Protein AF-A0A8T6S9B0-F1 (afdb_monomer_lite)

Structure (mmCIF, N/CA/C/O backbone):
data_AF-A0A8T6S9B0-F1
#
_entry.id   AF-A0A8T6S9B0-F1
#
loop_
_atom_site.group_PDB
_atom_site.id
_atom_site.type_symbol
_atom_site.label_atom_id
_atom_site.label_alt_id
_atom_site.label_comp_id
_atom_site.label_asym_id
_atom_site.label_entity_id
_atom_site.label_seq_id
_atom_site.pdbx_PDB_ins_code
_atom_site.Cartn_x
_atom_site.Cartn_y
_atom_site.Cartn_z
_atom_site.occupancy
_atom_site.B_iso_or_equiv
_atom_site.auth_seq_id
_atom_site.auth_comp_id
_atom_site.auth_asym_id
_atom_site.auth_atom_id
_atom_site.pdbx_PDB_model_num
ATOM 1 N N . MET A 1 1 ? -41.535 -11.616 6.495 1.00 43.97 1 MET A N 1
ATOM 2 C CA . MET A 1 1 ? -41.324 -10.491 7.426 1.00 43.97 1 MET A CA 1
ATOM 3 C C . MET A 1 1 ? -39.912 -9.992 7.211 1.00 43.97 1 MET A C 1
ATOM 5 O O . MET A 1 1 ? -38.982 -10.749 7.441 1.00 43.97 1 MET A O 1
ATOM 9 N N . THR A 1 2 ? -39.740 -8.793 6.671 1.00 53.09 2 THR A N 1
ATOM 10 C CA . THR A 1 2 ? -38.426 -8.154 6.560 1.00 53.09 2 THR A CA 1
ATOM 11 C C . THR A 1 2 ? -38.097 -7.579 7.934 1.00 53.09 2 THR A C 1
ATOM 13 O O . THR A 1 2 ? -38.763 -6.643 8.369 1.00 53.09 2 THR A O 1
ATOM 16 N N . GLU A 1 3 ? -37.141 -8.170 8.653 1.00 64.06 3 GLU A N 1
ATOM 17 C CA . GLU A 1 3 ? -36.611 -7.570 9.881 1.00 64.06 3 GLU A CA 1
ATOM 18 C C . GLU A 1 3 ? -36.048 -6.187 9.544 1.00 64.06 3 GLU A C 1
ATOM 20 O O . GLU A 1 3 ? -35.063 -6.048 8.816 1.00 64.06 3 GLU A O 1
ATOM 25 N N . VAL A 1 4 ? -36.711 -5.144 10.038 1.00 79.31 4 VAL A N 1
ATOM 26 C CA . VAL A 1 4 ? -36.232 -3.772 9.903 1.00 79.31 4 VAL A CA 1
ATOM 27 C C . VAL A 1 4 ? -35.192 -3.555 10.996 1.00 79.31 4 VAL A C 1
ATOM 29 O O . VAL A 1 4 ? -35.528 -3.418 12.170 1.00 79.31 4 VAL A O 1
ATOM 32 N N . CYS A 1 5 ? -33.915 -3.555 10.613 1.00 83.06 5 CYS A N 1
ATOM 33 C CA . CYS A 1 5 ? -32.816 -3.241 11.522 1.00 83.06 5 CYS A CA 1
ATOM 34 C C . CYS A 1 5 ? -32.990 -1.816 12.081 1.00 83.06 5 CYS A C 1
ATOM 36 O O . CYS A 1 5 ? -33.168 -0.863 11.317 1.00 83.06 5 CYS A O 1
ATOM 38 N N . SER A 1 6 ? -32.958 -1.660 13.409 1.00 92.12 6 SER A N 1
ATOM 39 C CA . SER A 1 6 ? -33.118 -0.349 14.045 1.00 92.12 6 SER A CA 1
ATOM 40 C C . SER A 1 6 ? -31.899 0.543 13.790 1.00 92.12 6 SER A C 1
ATOM 42 O O . SER A 1 6 ? -30.772 0.071 13.626 1.00 92.12 6 SER A O 1
ATOM 44 N N . ARG A 1 7 ? -32.101 1.867 13.792 1.00 93.25 7 ARG A N 1
ATOM 45 C CA . ARG A 1 7 ? -31.009 2.841 13.616 1.00 93.25 7 ARG A CA 1
ATOM 46 C C . ARG A 1 7 ? -29.886 2.646 14.640 1.00 93.25 7 ARG A C 1
ATOM 48 O O . ARG A 1 7 ? -28.715 2.770 14.282 1.00 93.25 7 ARG A O 1
ATOM 55 N N . ASP A 1 8 ? -30.236 2.337 15.884 1.00 94.44 8 ASP A N 1
ATOM 56 C CA . ASP A 1 8 ? -29.262 2.127 16.956 1.00 94.44 8 ASP A CA 1
ATOM 57 C C . ASP A 1 8 ? -28.470 0.835 16.754 1.00 94.44 8 ASP A C 1
ATOM 59 O O . ASP A 1 8 ? -27.252 0.840 16.926 1.00 94.44 8 ASP A O 1
ATOM 63 N N . ALA A 1 9 ? -29.120 -0.233 16.279 1.00 94.12 9 ALA A N 1
ATOM 64 C CA . ALA A 1 9 ? -28.436 -1.471 15.918 1.00 94.12 9 ALA A CA 1
ATOM 65 C C . ALA A 1 9 ? -27.441 -1.255 14.766 1.00 94.12 9 ALA A C 1
ATOM 67 O O . ALA A 1 9 ? -26.305 -1.725 14.836 1.00 94.12 9 ALA A O 1
ATOM 68 N N . VAL A 1 10 ? -27.816 -0.480 13.739 1.00 94.75 10 VAL A N 1
ATOM 69 C CA . VAL A 1 10 ? -26.898 -0.107 12.647 1.00 94.75 10 VAL A CA 1
ATOM 70 C C . VAL A 1 10 ? -25.730 0.729 13.170 1.00 94.75 10 VAL A C 1
ATOM 72 O O . VAL A 1 10 ? -24.583 0.478 12.801 1.00 94.75 10 VAL A O 1
ATOM 75 N N . LYS A 1 11 ? -25.991 1.718 14.033 1.00 95.94 11 LYS A N 1
ATOM 76 C CA . LYS A 1 11 ? -24.942 2.571 14.607 1.00 95.94 11 LYS A CA 1
ATOM 77 C C . LYS A 1 11 ? -23.936 1.745 15.406 1.00 95.94 11 LYS A C 1
ATOM 79 O O . LYS A 1 11 ? -22.736 1.890 15.185 1.00 95.94 11 LYS A O 1
ATOM 84 N N . GLU A 1 12 ? -24.416 0.876 16.288 1.00 95.25 12 GLU A N 1
ATOM 85 C CA . GLU A 1 12 ? -23.567 -0.004 17.091 1.00 95.25 12 GLU A CA 1
ATOM 86 C C . GLU A 1 12 ? -22.753 -0.948 16.202 1.00 95.25 12 GLU A C 1
ATOM 88 O O . GLU A 1 12 ? -21.535 -1.054 16.345 1.00 95.25 12 GLU A O 1
ATOM 93 N N . PHE A 1 13 ? -23.393 -1.561 15.203 1.00 95.06 13 PHE A N 1
ATOM 94 C CA . PHE A 1 13 ? -22.706 -2.396 14.222 1.00 95.06 13 PHE A CA 1
ATOM 95 C C . PHE A 1 13 ? -21.570 -1.643 13.513 1.00 95.06 13 PHE A C 1
ATOM 97 O O . PHE A 1 13 ? -20.461 -2.170 13.394 1.00 95.06 13 PHE A O 1
ATOM 104 N N . VAL A 1 14 ? -21.816 -0.405 13.071 1.00 95.81 14 VAL A N 1
ATOM 105 C CA . VAL A 1 14 ? -20.807 0.428 12.401 1.00 95.81 14 VAL A CA 1
ATOM 106 C C . VAL A 1 14 ? -19.659 0.774 13.348 1.00 95.81 14 VAL A C 1
ATOM 108 O O . VAL A 1 14 ? -18.502 0.627 12.959 1.00 95.81 14 VAL A O 1
ATOM 111 N N . LEU A 1 15 ? -19.943 1.187 14.586 1.00 96.56 15 LEU A N 1
ATOM 112 C CA . LEU A 1 15 ? -18.904 1.515 15.568 1.00 96.56 15 LEU A CA 1
ATOM 113 C C . LEU A 1 15 ? -18.010 0.309 15.870 1.00 96.56 15 LEU A C 1
ATOM 115 O O . LEU A 1 15 ? -16.785 0.436 15.852 1.00 96.56 15 LEU A O 1
ATOM 119 N N . ARG A 1 16 ? -18.602 -0.874 16.062 1.00 96.50 16 ARG A N 1
ATOM 120 C CA . ARG A 1 16 ? -17.855 -2.121 16.275 1.00 96.50 16 ARG A CA 1
ATOM 121 C C . ARG A 1 16 ? -17.028 -2.507 15.052 1.00 96.50 16 ARG A C 1
ATOM 123 O O . ARG A 1 16 ? -15.851 -2.837 15.186 1.00 96.50 16 ARG A O 1
ATOM 130 N N . SER A 1 17 ? -17.617 -2.428 13.858 1.00 95.44 17 SER A N 1
ATOM 131 C CA . SER A 1 17 ? -16.939 -2.756 12.594 1.00 95.44 17 SER A CA 1
ATOM 132 C C . SER A 1 17 ? -15.746 -1.835 12.335 1.00 95.44 17 SER A C 1
ATOM 134 O O . SER A 1 17 ? -14.695 -2.286 11.888 1.00 95.44 17 SER A O 1
ATOM 136 N N . LEU A 1 18 ? -15.875 -0.553 12.690 1.00 96.00 18 LEU A N 1
ATOM 137 C CA . LEU A 1 18 ? -14.812 0.446 12.574 1.00 96.00 18 LEU A CA 1
ATOM 138 C C . LEU A 1 18 ? -13.827 0.447 13.752 1.00 96.00 18 LEU A C 1
ATOM 140 O O . LEU A 1 18 ? -12.936 1.302 13.770 1.00 96.00 18 LEU A O 1
ATOM 144 N N . ARG A 1 19 ? -13.950 -0.502 14.694 1.00 96.88 19 ARG A N 1
ATOM 145 C CA . ARG A 1 19 ? -13.070 -0.661 15.865 1.00 96.88 19 ARG A CA 1
ATOM 146 C C . ARG A 1 19 ? -13.089 0.555 16.804 1.00 96.88 19 ARG A C 1
ATOM 148 O O . ARG A 1 19 ? -12.047 0.964 17.299 1.00 96.88 19 ARG A O 1
ATOM 155 N N . LEU A 1 20 ? -14.259 1.165 17.001 1.00 96.75 20 LEU A N 1
ATOM 156 C CA . LEU A 1 20 ? -14.446 2.396 17.785 1.00 96.75 20 LEU A CA 1
ATOM 157 C C . LEU A 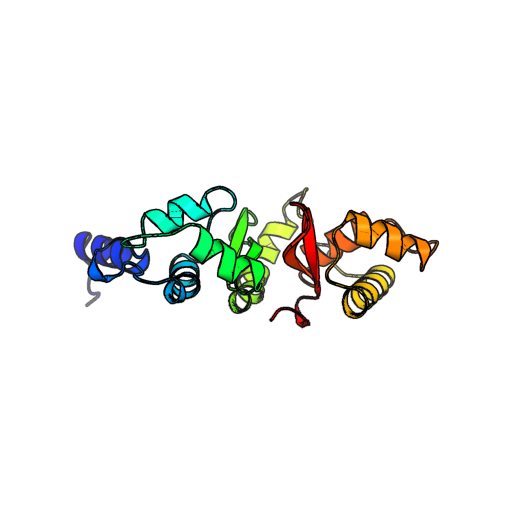1 20 ? -15.137 2.167 19.139 1.00 96.75 20 LEU A C 1
ATOM 159 O O . LEU A 1 20 ? -15.484 3.134 19.813 1.00 96.75 20 LEU A O 1
ATOM 163 N N . THR A 1 21 ? -15.349 0.913 19.546 1.00 96.06 21 THR A N 1
ATOM 164 C CA . THR A 1 21 ? -15.887 0.577 20.875 1.00 96.06 21 THR A CA 1
ATOM 165 C C . THR A 1 21 ? -14.785 -0.003 21.763 1.00 96.06 21 THR A C 1
ATOM 167 O O . THR A 1 21 ? -13.875 -0.647 21.231 1.00 96.06 21 THR A O 1
ATOM 170 N N . PRO A 1 22 ? -14.843 0.156 23.099 1.00 94.94 22 PRO A N 1
ATOM 171 C CA . PRO A 1 22 ? -13.798 -0.330 24.007 1.00 94.94 22 PRO A CA 1
ATOM 172 C C . PRO A 1 22 ? -13.428 -1.812 23.826 1.00 94.94 22 PRO A C 1
ATOM 174 O O . PRO A 1 22 ? -12.263 -2.186 23.972 1.00 94.94 22 PRO A O 1
ATOM 177 N N . GLU A 1 23 ? -14.399 -2.654 23.462 1.00 95.50 23 GLU A N 1
ATOM 178 C CA . GLU A 1 23 ? -14.238 -4.104 23.286 1.00 95.50 23 GLU A CA 1
ATOM 179 C C . GLU A 1 23 ? -13.558 -4.462 21.961 1.00 95.50 23 GLU A C 1
ATOM 181 O O . GLU A 1 23 ? -13.028 -5.563 21.813 1.00 95.50 23 GLU A O 1
ATOM 186 N N . THR A 1 24 ? -13.597 -3.551 20.986 1.00 96.69 24 THR A N 1
ATOM 187 C CA . THR A 1 24 ? -13.084 -3.773 19.631 1.00 96.69 24 THR A CA 1
ATOM 188 C C . THR A 1 24 ? -11.733 -3.111 19.377 1.00 96.69 24 THR A C 1
ATOM 190 O O . THR A 1 24 ? -11.116 -3.423 18.355 1.00 96.69 24 THR A O 1
ATOM 193 N N . LEU A 1 25 ? -11.247 -2.267 20.298 1.00 97.75 25 LEU A N 1
ATOM 194 C CA . LEU A 1 25 ? -9.932 -1.623 20.217 1.00 97.75 25 LEU A CA 1
ATOM 195 C C . LEU A 1 25 ? -8.793 -2.650 20.158 1.00 97.75 25 LEU A C 1
ATOM 197 O O . LEU A 1 25 ? -8.780 -3.647 20.887 1.00 97.75 25 LEU A O 1
ATOM 201 N N . GLY A 1 26 ? -7.788 -2.358 19.332 1.00 97.75 26 GLY A N 1
ATOM 202 C CA . GLY A 1 26 ? -6.515 -3.069 19.355 1.00 97.75 26 GLY A CA 1
ATOM 203 C C . GLY A 1 26 ? -5.762 -2.828 20.667 1.00 97.75 26 GLY A C 1
ATOM 204 O O . GLY A 1 26 ? -5.868 -1.768 21.292 1.00 97.75 26 GLY A O 1
ATOM 205 N N . LYS A 1 27 ? -4.981 -3.819 21.095 1.00 97.31 27 LYS A N 1
ATOM 206 C CA . LYS A 1 27 ? -4.281 -3.808 22.392 1.00 97.31 27 LYS A CA 1
ATOM 207 C C . LYS A 1 27 ? -2.775 -3.937 22.245 1.00 97.31 27 LYS A C 1
ATOM 209 O O . LYS A 1 27 ? -2.028 -3.581 23.149 1.00 97.31 27 LYS A O 1
ATOM 214 N N . SER A 1 28 ? -2.317 -4.467 21.118 1.00 97.88 28 SER A N 1
ATOM 215 C CA . SER A 1 28 ? -0.912 -4.760 20.898 1.00 97.88 28 SER A CA 1
ATOM 216 C C . SER A 1 28 ? -0.482 -4.458 19.474 1.00 97.88 28 SER A C 1
ATOM 218 O O . SER A 1 28 ? -1.281 -4.449 18.539 1.00 97.88 28 SER A O 1
ATOM 220 N N . LYS A 1 29 ? 0.833 -4.350 19.280 1.00 98.06 29 LYS A N 1
ATOM 221 C CA . LYS A 1 29 ? 1.445 -4.277 17.952 1.00 98.06 29 LYS A CA 1
ATOM 222 C C . LYS A 1 29 ? 0.881 -5.313 16.975 1.00 98.06 29 LYS A C 1
ATOM 224 O O . LYS A 1 29 ? 0.708 -4.994 15.805 1.00 98.06 29 LYS A O 1
ATOM 229 N N . LYS A 1 30 ? 0.596 -6.543 17.425 1.00 97.88 30 LYS A N 1
ATOM 230 C CA . LYS A 1 30 ? 0.113 -7.631 16.557 1.00 97.88 30 LYS A CA 1
ATOM 231 C C . LYS A 1 30 ? -1.266 -7.367 15.953 1.00 97.88 30 LYS A C 1
ATOM 233 O O . LYS A 1 30 ? -1.575 -7.936 14.914 1.00 97.88 30 LYS A O 1
ATOM 238 N N . ASP A 1 31 ? -2.044 -6.469 16.547 1.00 98.06 31 ASP A N 1
ATOM 239 C CA . ASP A 1 31 ? -3.405 -6.187 16.098 1.00 98.06 31 ASP A CA 1
ATOM 240 C C . ASP A 1 31 ? -3.434 -5.207 14.920 1.00 98.06 31 ASP A C 1
ATOM 242 O O . ASP A 1 31 ? -4.448 -5.134 14.227 1.00 98.06 31 ASP A O 1
ATOM 246 N N . VAL A 1 32 ? -2.337 -4.482 14.650 1.00 98.31 32 VAL A N 1
ATOM 247 C CA . VAL A 1 32 ? -2.287 -3.429 13.618 1.00 98.31 32 VAL A CA 1
ATOM 248 C C . VAL A 1 32 ? -2.764 -3.936 12.252 1.00 98.31 32 VAL A C 1
ATOM 250 O O . VAL A 1 32 ? -3.691 -3.325 11.721 1.00 98.31 32 VAL A O 1
ATOM 253 N N . PRO A 1 33 ? -2.256 -5.056 11.691 1.00 97.88 33 PRO A N 1
ATOM 254 C CA . PRO A 1 33 ? -2.753 -5.553 10.412 1.00 97.88 33 PRO A CA 1
ATOM 255 C C . PRO A 1 33 ? -4.252 -5.875 10.449 1.00 97.88 33 PRO A C 1
ATOM 257 O O . PRO A 1 33 ? -4.955 -5.593 9.488 1.00 97.88 33 PRO A O 1
ATOM 260 N N . SER A 1 34 ? -4.770 -6.425 11.551 1.00 97.62 34 SER A N 1
ATOM 261 C CA . SER A 1 34 ? -6.197 -6.761 11.667 1.00 97.62 34 SER A CA 1
ATOM 262 C C . SER A 1 34 ? -7.097 -5.521 11.742 1.00 97.62 34 SER A C 1
ATOM 264 O O . SER A 1 34 ? -8.191 -5.514 11.176 1.00 97.62 34 SER A O 1
ATOM 266 N N . VAL A 1 35 ? -6.624 -4.454 12.395 1.00 97.94 35 VAL A N 1
ATOM 267 C CA . VAL A 1 35 ? -7.318 -3.163 12.443 1.00 97.94 35 VAL A CA 1
ATOM 268 C C . VAL A 1 35 ? -7.309 -2.520 11.060 1.00 97.94 35 VAL A C 1
ATOM 270 O O . VAL A 1 35 ? -8.355 -2.073 10.607 1.00 97.94 35 VAL A O 1
ATOM 273 N N . VAL A 1 36 ? -6.179 -2.542 10.345 1.00 97.69 36 VAL A N 1
ATOM 274 C CA . VAL A 1 36 ? -6.100 -2.015 8.972 1.00 97.69 36 VAL A CA 1
ATOM 275 C C . VAL A 1 36 ? -7.088 -2.725 8.039 1.00 97.69 36 VAL A C 1
ATOM 277 O O . VAL A 1 36 ? -7.807 -2.037 7.311 1.00 97.69 36 VAL A O 1
ATOM 280 N N . ARG A 1 37 ? -7.197 -4.062 8.106 1.00 96.44 37 ARG A N 1
ATOM 281 C CA . ARG A 1 37 ? -8.206 -4.819 7.333 1.00 96.44 37 ARG A CA 1
ATOM 282 C C . ARG A 1 37 ? -9.630 -4.405 7.669 1.00 96.44 37 ARG A C 1
ATOM 284 O O . ARG A 1 37 ? -10.423 -4.160 6.769 1.00 96.44 37 ARG A O 1
ATOM 291 N N . ALA A 1 38 ? -9.953 -4.287 8.959 1.00 96.00 38 ALA A N 1
ATOM 292 C CA . ALA A 1 38 ? -11.304 -3.934 9.402 1.00 96.00 38 ALA A CA 1
ATOM 293 C C . ALA A 1 38 ? -11.778 -2.579 8.845 1.00 96.00 38 ALA A C 1
ATOM 295 O O . ALA A 1 38 ? -12.966 -2.387 8.602 1.00 96.00 38 ALA A O 1
ATOM 296 N N . LEU A 1 39 ? -10.849 -1.652 8.603 1.00 94.62 39 LEU A N 1
ATOM 297 C CA . LEU A 1 39 ? -11.144 -0.332 8.039 1.00 94.62 39 LEU A CA 1
ATOM 298 C C . LEU A 1 39 ? -11.165 -0.309 6.510 1.00 94.62 39 LEU A C 1
ATOM 300 O O . LEU A 1 39 ? -11.549 0.701 5.920 1.00 94.62 39 LEU A O 1
ATOM 304 N N . GLY A 1 40 ? -10.722 -1.388 5.865 1.00 92.94 40 GLY A N 1
ATOM 305 C CA . GLY A 1 40 ? -10.443 -1.387 4.438 1.00 92.94 40 GLY A CA 1
ATOM 306 C C . GLY A 1 40 ? -9.266 -0.476 4.082 1.00 92.94 40 GLY A C 1
ATOM 307 O O . GLY A 1 40 ? -9.280 0.172 3.045 1.00 92.94 40 GLY A O 1
ATOM 308 N N . GLY A 1 41 ? -8.251 -0.369 4.938 1.00 95.31 41 GLY A N 1
ATOM 309 C CA . GLY A 1 41 ? -7.080 0.466 4.683 1.00 95.31 41 GLY A CA 1
ATOM 310 C C . GLY A 1 41 ? -7.158 1.898 5.218 1.00 95.31 41 GLY A C 1
ATOM 311 O O . GLY A 1 41 ? -8.213 2.523 5.315 1.00 95.31 41 GLY A O 1
ATOM 312 N N . LEU A 1 42 ? -5.986 2.450 5.520 1.00 96.31 42 LEU A N 1
ATOM 313 C CA . LEU A 1 42 ? -5.810 3.765 6.140 1.00 96.3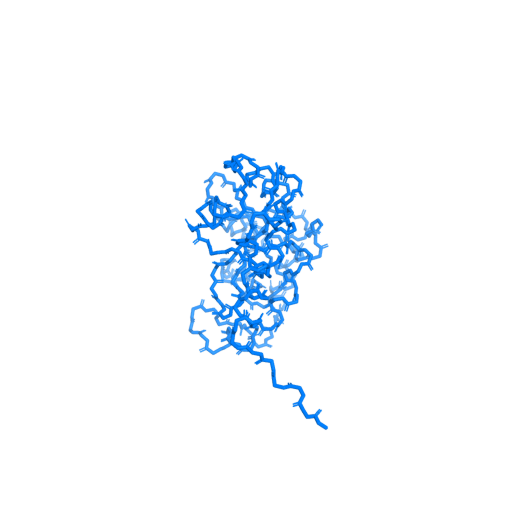1 42 LEU A CA 1
ATOM 314 C C . LEU A 1 42 ? -5.586 4.860 5.095 1.00 96.31 42 LEU A C 1
ATOM 316 O O . LEU A 1 42 ? -5.003 4.611 4.035 1.00 96.31 42 LEU A O 1
ATOM 320 N N . GLN A 1 43 ? -5.976 6.096 5.402 1.00 94.12 43 GLN A N 1
ATOM 321 C CA . GLN A 1 43 ? -5.620 7.262 4.599 1.00 94.12 43 GLN A CA 1
ATOM 322 C C . GLN A 1 43 ? -4.121 7.565 4.738 1.00 94.12 43 GLN A C 1
ATOM 324 O O . GLN A 1 43 ? -3.595 7.781 5.835 1.00 94.12 43 GLN A O 1
ATOM 329 N N . TYR A 1 44 ? -3.412 7.635 3.608 1.00 92.88 44 TYR A N 1
ATOM 330 C CA . TYR A 1 44 ? -2.012 8.055 3.618 1.00 92.88 44 TYR A CA 1
ATOM 331 C C . TYR A 1 44 ? -1.878 9.477 4.197 1.00 92.88 44 TYR A C 1
ATOM 333 O O . TYR A 1 44 ? -2.687 10.353 3.894 1.00 92.88 44 TYR A O 1
ATOM 341 N N . GLY A 1 45 ? -0.878 9.695 5.057 1.00 91.81 45 GLY A N 1
ATOM 342 C CA . GLY A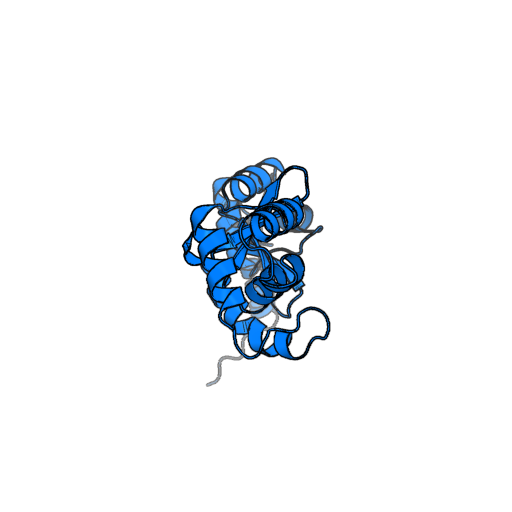 1 45 ? -0.679 10.949 5.804 1.00 91.81 45 GLY A CA 1
ATOM 343 C C . GLY A 1 45 ? -1.500 11.084 7.098 1.00 91.81 45 GLY A C 1
ATOM 344 O O . GLY A 1 45 ? -1.009 11.685 8.044 1.00 91.81 45 GLY A O 1
ATOM 345 N N . GLY A 1 46 ? -2.683 10.463 7.187 1.00 93.81 46 GLY A N 1
ATOM 346 C CA . GLY A 1 46 ? -3.534 10.454 8.395 1.00 93.81 46 GLY A CA 1
ATOM 347 C C . GLY A 1 46 ? -3.488 9.155 9.213 1.00 93.81 46 GLY A C 1
ATOM 348 O O . GLY A 1 46 ? -3.955 9.112 10.346 1.00 93.81 46 GLY A O 1
ATOM 349 N N . HIS A 1 47 ? -2.892 8.102 8.655 1.00 95.25 47 HIS A N 1
ATOM 350 C CA . HIS A 1 47 ? -2.863 6.739 9.191 1.00 95.25 47 HIS A CA 1
ATOM 351 C C . HIS A 1 47 ? -2.531 6.599 10.689 1.00 95.25 47 HIS A C 1
ATOM 353 O O . HIS A 1 47 ? -3.183 5.811 11.369 1.00 95.25 47 HIS A O 1
ATOM 359 N N . LYS A 1 48 ? -1.568 7.356 11.237 1.00 95.25 48 LYS A N 1
ATOM 360 C CA . LYS A 1 48 ? -1.222 7.261 12.672 1.00 95.25 48 LYS A CA 1
ATOM 361 C C . LYS A 1 48 ? -2.346 7.776 13.585 1.00 95.25 48 LYS A C 1
ATOM 363 O O . LYS A 1 48 ? -2.577 7.186 14.634 1.00 95.25 48 LYS A O 1
ATOM 368 N N . LEU A 1 49 ? -3.084 8.806 13.163 1.00 95.88 49 LEU A N 1
ATOM 369 C CA . LEU A 1 49 ? -4.255 9.324 13.885 1.00 95.88 49 LEU A CA 1
ATOM 370 C C . LEU A 1 49 ? -5.461 8.375 13.772 1.00 95.88 49 LEU A C 1
ATOM 372 O O . LEU A 1 49 ? -6.219 8.174 14.720 1.00 95.88 49 LEU A O 1
ATOM 376 N N . GLU A 1 50 ? -5.642 7.756 12.605 1.00 96.38 50 GLU A N 1
ATOM 377 C CA . GLU A 1 50 ? -6.675 6.730 12.445 1.00 96.38 50 GLU A CA 1
ATOM 378 C C . GLU A 1 50 ? -6.422 5.528 13.361 1.00 96.38 50 GLU A C 1
ATOM 380 O O . GLU A 1 50 ? -7.359 5.012 13.967 1.00 96.38 50 GLU A O 1
ATOM 385 N N . LEU A 1 51 ? -5.163 5.113 13.515 1.00 97.62 51 LEU A N 1
ATOM 386 C CA . LEU A 1 51 ? -4.803 4.035 14.431 1.00 97.62 51 LEU A CA 1
ATOM 387 C C . LEU A 1 51 ? -4.923 4.450 15.901 1.00 97.62 51 LEU A C 1
ATOM 389 O O . LEU A 1 51 ? -5.429 3.662 16.694 1.00 97.62 51 LEU A O 1
ATOM 393 N N . SER A 1 52 ? -4.541 5.676 16.275 1.00 96.75 52 SER A N 1
ATOM 394 C CA . SER A 1 52 ? -4.614 6.112 17.678 1.00 96.75 52 SER A CA 1
ATOM 395 C C . SER A 1 52 ? -6.035 6.106 18.248 1.00 96.75 52 SER A C 1
ATOM 397 O O . SER A 1 52 ? -6.215 5.853 19.431 1.00 96.75 52 SER A O 1
ATOM 399 N N . SER A 1 53 ? -7.052 6.310 17.408 1.00 96.00 53 SER A N 1
ATOM 400 C CA . SER A 1 53 ? -8.468 6.241 17.809 1.00 96.00 53 SER A CA 1
ATOM 401 C C . SER A 1 53 ? -9.039 4.817 17.890 1.00 96.00 53 SER A C 1
ATOM 403 O O . SER A 1 53 ? -10.202 4.649 18.248 1.00 96.00 53 SER A O 1
ATOM 405 N N . ARG A 1 54 ? -8.255 3.788 17.538 1.00 97.56 54 ARG A N 1
ATOM 406 C CA . ARG A 1 54 ? -8.703 2.383 17.398 1.00 97.56 54 ARG A CA 1
ATOM 407 C C . ARG A 1 54 ? -7.870 1.405 18.216 1.00 97.56 54 ARG A C 1
ATOM 409 O O . ARG A 1 54 ? -7.889 0.195 17.987 1.00 97.56 54 ARG A O 1
ATOM 416 N N . PHE A 1 55 ? -7.127 1.944 19.169 1.00 98.25 55 PHE A N 1
ATOM 417 C CA . PHE A 1 55 ? -6.220 1.233 20.049 1.00 98.25 55 PHE A CA 1
ATOM 418 C C . PHE A 1 55 ? -6.298 1.835 21.448 1.00 98.25 55 PHE A C 1
ATOM 420 O O . PHE A 1 55 ? -6.569 3.022 21.594 1.00 98.25 55 PHE A O 1
ATOM 427 N N . GLN A 1 56 ? -6.041 1.022 22.470 1.00 96.50 56 GLN A N 1
ATOM 428 C CA . GLN A 1 56 ? -6.045 1.493 23.860 1.00 96.50 56 GLN A CA 1
ATOM 429 C C . GLN A 1 56 ? -4.820 2.365 24.192 1.00 96.50 56 GLN A C 1
ATOM 431 O O . GLN A 1 56 ? -4.964 3.397 24.834 1.00 96.50 56 GLN A O 1
ATOM 436 N N . ASP A 1 57 ? -3.630 1.962 23.734 1.00 95.56 57 ASP A N 1
ATOM 437 C CA . ASP A 1 57 ? -2.357 2.675 23.939 1.00 95.56 57 ASP A CA 1
ATOM 438 C C . ASP A 1 57 ? -1.492 2.555 22.673 1.00 95.56 57 ASP A C 1
ATOM 440 O O . ASP A 1 57 ? -0.522 1.797 22.610 1.00 95.56 57 ASP A O 1
ATOM 444 N N . PHE A 1 58 ? -1.926 3.202 21.588 1.00 97.75 58 PHE A N 1
ATOM 445 C CA . PHE A 1 58 ? -1.231 3.100 20.305 1.00 97.75 58 PHE A CA 1
ATOM 446 C C . PHE A 1 58 ? 0.156 3.737 20.357 1.00 97.75 58 PHE A C 1
ATOM 448 O O . PHE A 1 58 ? 0.303 4.905 20.711 1.00 97.75 58 PHE A O 1
ATOM 455 N N . LYS A 1 59 ? 1.154 3.002 19.861 1.00 97.69 59 LYS A N 1
ATOM 456 C CA . LYS A 1 59 ? 2.520 3.498 19.680 1.00 97.69 59 LYS A CA 1
ATOM 457 C C . LYS A 1 59 ? 2.841 3.586 18.184 1.00 97.69 59 LYS A C 1
ATOM 459 O O . LYS A 1 59 ? 2.681 2.573 17.495 1.00 97.69 59 LYS A O 1
ATOM 464 N N . PRO A 1 60 ? 3.280 4.745 17.651 1.00 96.56 60 PRO A N 1
ATOM 465 C CA . PRO A 1 60 ? 3.615 4.912 16.233 1.00 96.56 60 PRO A CA 1
ATOM 466 C C . PRO A 1 60 ? 4.528 3.820 15.661 1.00 96.56 60 PRO A C 1
ATOM 468 O O . PRO A 1 60 ? 4.328 3.378 14.530 1.00 96.56 60 PRO A O 1
ATOM 471 N N . GLU A 1 61 ? 5.464 3.328 16.469 1.00 97.25 61 GLU A N 1
ATOM 472 C CA . GLU A 1 61 ? 6.451 2.310 16.110 1.00 97.25 61 GLU A CA 1
ATOM 473 C C . GLU A 1 61 ? 5.800 0.951 15.816 1.00 97.25 61 GLU A C 1
ATOM 475 O O . GLU A 1 61 ? 6.382 0.100 15.143 1.00 97.25 61 GLU A O 1
ATOM 480 N N . TRP A 1 62 ? 4.577 0.713 16.304 1.00 97.94 62 TRP A N 1
ATOM 481 C CA . TRP A 1 62 ? 3.824 -0.493 15.972 1.00 97.94 62 TRP A CA 1
ATOM 482 C C . TRP A 1 62 ? 3.417 -0.511 14.508 1.00 97.94 62 TRP A C 1
ATOM 484 O O . TRP A 1 62 ? 3.496 -1.560 13.873 1.00 97.94 62 TRP A O 1
ATOM 494 N N . PHE A 1 63 ? 3.000 0.638 13.975 1.00 97.06 63 PHE A N 1
ATOM 495 C CA . PHE A 1 63 ? 2.745 0.783 12.549 1.00 97.06 63 PHE A CA 1
ATOM 496 C C . PHE A 1 63 ? 4.049 0.650 11.762 1.00 97.06 63 PHE A C 1
ATOM 498 O O . PHE A 1 63 ? 4.113 -0.155 10.831 1.00 97.06 63 PHE A O 1
ATOM 505 N N . ASP A 1 64 ? 5.089 1.380 12.180 1.00 95.12 64 ASP A N 1
ATOM 506 C CA . ASP A 1 64 ? 6.376 1.400 11.482 1.00 95.12 64 ASP A CA 1
ATOM 507 C C . ASP A 1 64 ? 6.957 -0.028 11.370 1.00 95.12 64 ASP A C 1
ATOM 509 O O . ASP A 1 64 ? 7.347 -0.447 10.284 1.00 95.12 64 ASP A O 1
ATOM 513 N N . TYR A 1 65 ? 6.853 -0.849 12.426 1.00 96.25 65 TYR A N 1
ATOM 514 C CA . TYR A 1 65 ? 7.274 -2.258 12.425 1.00 96.25 65 TYR A CA 1
ATOM 515 C C . TYR A 1 65 ? 6.673 -3.097 11.284 1.00 96.25 65 TYR A C 1
ATOM 517 O O . TYR A 1 65 ? 7.385 -3.914 10.689 1.00 96.25 65 TYR A O 1
ATOM 525 N N . TRP A 1 66 ? 5.369 -2.952 11.019 1.00 96.56 66 TRP A N 1
ATOM 526 C CA . TRP A 1 66 ? 4.658 -3.722 9.988 1.00 96.56 66 TRP A CA 1
ATOM 527 C C . TRP A 1 66 ? 4.847 -3.139 8.594 1.00 96.56 66 TRP A C 1
ATOM 529 O O . TRP A 1 66 ? 4.915 -3.886 7.617 1.00 96.56 66 TRP A O 1
ATOM 539 N N . TYR A 1 67 ? 4.948 -1.816 8.513 1.00 94.62 67 TYR A N 1
ATOM 540 C CA . TYR A 1 67 ? 5.208 -1.102 7.275 1.00 94.62 67 TYR A CA 1
ATOM 541 C C . TYR A 1 67 ? 6.625 -1.386 6.746 1.00 94.62 67 TYR A C 1
ATOM 543 O O . TYR A 1 67 ? 6.800 -1.696 5.571 1.00 94.62 67 TYR A O 1
ATOM 551 N N . GLU A 1 68 ? 7.637 -1.399 7.616 1.00 92.62 68 GLU A N 1
ATOM 552 C CA . GLU A 1 68 ? 9.023 -1.753 7.265 1.00 92.62 68 GLU A CA 1
ATOM 553 C C . GLU A 1 68 ? 9.198 -3.225 6.874 1.00 92.62 68 GLU A C 1
ATOM 555 O O . GLU A 1 68 ? 10.132 -3.570 6.156 1.00 92.62 68 GLU A O 1
ATOM 560 N N . ARG A 1 69 ? 8.292 -4.095 7.334 1.00 92.88 69 ARG A N 1
ATOM 561 C CA . ARG A 1 69 ? 8.234 -5.519 6.961 1.00 92.88 69 ARG A CA 1
ATOM 562 C C . ARG A 1 69 ? 7.365 -5.787 5.742 1.00 92.88 69 ARG A C 1
ATOM 564 O O . ARG A 1 69 ? 7.143 -6.946 5.412 1.00 92.88 69 ARG A O 1
ATOM 571 N N . TYR A 1 70 ? 6.859 -4.732 5.107 1.00 93.31 70 TYR A N 1
ATOM 572 C CA . TYR A 1 70 ? 6.064 -4.803 3.884 1.00 93.31 70 TYR A CA 1
ATOM 573 C C . TYR A 1 70 ? 4.764 -5.612 4.028 1.00 93.31 70 TYR A C 1
ATOM 575 O O . TYR A 1 70 ? 4.156 -6.001 3.038 1.00 93.31 70 TYR A O 1
ATOM 583 N N . VAL A 1 71 ? 4.300 -5.815 5.267 1.00 95.81 71 VAL A N 1
ATOM 584 C CA . VAL A 1 71 ? 2.972 -6.378 5.561 1.00 95.81 71 VAL A CA 1
ATOM 585 C C . VAL A 1 71 ? 1.889 -5.338 5.281 1.00 95.81 71 VAL A C 1
ATOM 587 O O . VAL A 1 71 ? 0.772 -5.677 4.887 1.00 95.81 71 VAL A O 1
ATOM 590 N N . LEU A 1 72 ? 2.236 -4.063 5.466 1.00 96.50 72 LEU A N 1
ATOM 591 C CA . LEU A 1 72 ? 1.431 -2.916 5.071 1.00 96.50 72 LEU A CA 1
ATOM 592 C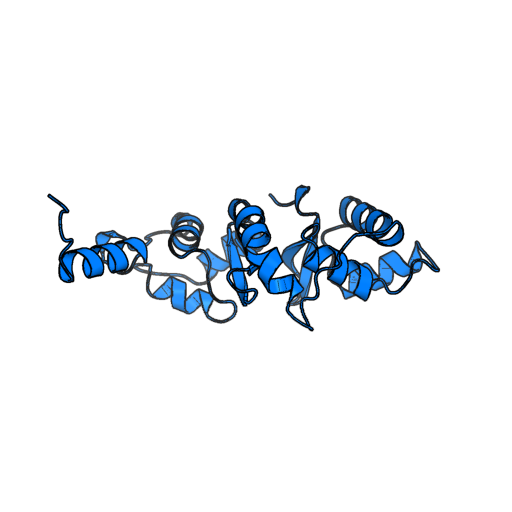 C . LEU A 1 72 ? 2.107 -2.204 3.903 1.00 96.50 72 LEU A C 1
ATOM 594 O O . LEU A 1 72 ? 3.290 -1.876 3.986 1.00 96.50 72 LEU A O 1
ATOM 598 N N . ILE A 1 73 ? 1.350 -1.927 2.844 1.00 95.81 73 ILE A N 1
ATOM 599 C CA . ILE A 1 73 ? 1.868 -1.324 1.612 1.00 95.81 73 ILE A CA 1
ATOM 600 C C . ILE A 1 73 ? 1.035 -0.124 1.163 1.00 95.81 73 ILE A C 1
ATOM 602 O O . ILE A 1 73 ? -0.137 0.011 1.517 1.00 95.81 73 ILE A O 1
ATOM 606 N N . GLU A 1 74 ? 1.644 0.761 0.371 1.00 94.31 74 GLU A N 1
ATOM 607 C CA . GLU A 1 74 ? 0.968 1.931 -0.194 1.00 94.31 74 GLU A CA 1
ATOM 608 C C . GLU A 1 74 ? 0.356 1.606 -1.563 1.00 94.31 74 GLU A C 1
ATOM 610 O O . GLU A 1 74 ? 1.011 1.091 -2.470 1.00 94.31 74 GLU A O 1
ATOM 615 N N . GLY A 1 75 ? -0.895 1.995 -1.776 1.00 91.94 75 GLY A N 1
ATOM 616 C CA . GLY A 1 75 ? -1.599 1.730 -3.024 1.00 91.94 75 GLY A CA 1
ATOM 617 C C . GLY A 1 75 ? -2.584 2.824 -3.377 1.00 91.94 75 GLY A C 1
ATOM 618 O O . GLY A 1 75 ? -3.303 3.309 -2.510 1.00 91.94 75 GLY A O 1
ATOM 619 N N . HIS A 1 76 ? -2.660 3.200 -4.654 1.00 91.06 76 HIS A N 1
ATOM 620 C CA . HIS A 1 76 ? -3.812 3.949 -5.143 1.00 91.06 76 HIS A CA 1
ATOM 621 C C . HIS A 1 76 ? -4.984 2.987 -5.324 1.00 91.06 76 HIS A C 1
ATOM 623 O O . HIS A 1 76 ? -5.117 2.334 -6.356 1.00 91.06 76 HIS A O 1
ATOM 629 N N . VAL A 1 77 ? -5.817 2.889 -4.293 1.00 90.38 77 VAL A N 1
ATOM 630 C CA . VAL A 1 77 ? -6.953 1.966 -4.217 1.00 90.38 77 VAL A CA 1
ATOM 631 C C . VAL A 1 77 ? -8.193 2.688 -3.681 1.00 90.38 77 VAL A C 1
ATOM 633 O O . VAL A 1 77 ? -8.124 3.865 -3.332 1.00 90.38 77 VAL A O 1
ATOM 636 N N . LEU A 1 78 ? -9.348 2.014 -3.661 1.00 85.06 78 LEU A N 1
ATOM 637 C CA . LEU A 1 78 ? -10.594 2.484 -3.037 1.00 85.06 78 LEU A CA 1
ATOM 638 C C . LEU A 1 78 ? -10.976 3.901 -3.477 1.00 85.06 78 LEU A C 1
ATOM 640 O O . LEU A 1 78 ? -10.871 4.872 -2.726 1.00 85.06 78 LEU A O 1
ATOM 644 N N . ARG A 1 79 ? -11.428 4.010 -4.733 1.00 80.19 79 ARG A N 1
ATOM 645 C CA . ARG A 1 79 ? -11.612 5.284 -5.458 1.00 80.19 79 ARG A CA 1
ATOM 646 C C . ARG A 1 79 ? -10.281 5.962 -5.809 1.00 80.19 79 ARG A C 1
ATOM 648 O O . ARG A 1 79 ? -10.218 7.186 -5.901 1.00 80.19 79 ARG A O 1
ATOM 655 N N . GLY A 1 80 ? -9.220 5.177 -6.004 1.00 82.44 80 GLY A N 1
ATOM 656 C CA . GLY A 1 80 ? -7.907 5.629 -6.480 1.00 82.44 80 GLY A CA 1
ATOM 657 C C . GLY A 1 80 ? -7.202 6.618 -5.548 1.00 82.44 80 GLY A C 1
ATOM 658 O O . GLY A 1 80 ? -6.362 7.389 -6.008 1.00 82.44 80 GLY A O 1
ATOM 659 N N . ALA A 1 81 ? -7.567 6.652 -4.268 1.00 88.44 81 ALA A N 1
ATOM 660 C CA . ALA A 1 81 ? -6.866 7.436 -3.260 1.00 88.44 81 ALA A CA 1
ATOM 661 C C . ALA A 1 81 ? -5.611 6.680 -2.810 1.00 88.44 81 ALA A C 1
ATOM 663 O O . ALA A 1 81 ? -5.609 5.451 -2.784 1.00 88.44 81 ALA A O 1
ATOM 664 N N . LEU A 1 82 ? -4.549 7.397 -2.438 1.00 91.62 82 LEU A N 1
ATOM 665 C CA . LEU A 1 82 ? -3.380 6.755 -1.844 1.00 91.62 82 LEU A CA 1
ATOM 666 C C . LEU A 1 82 ? -3.736 6.272 -0.431 1.00 91.62 82 LEU A C 1
ATOM 668 O O . LEU A 1 82 ? -4.022 7.074 0.462 1.00 91.62 82 LEU A O 1
ATOM 672 N N . ARG A 1 83 ? -3.749 4.955 -0.257 1.00 95.06 83 ARG A N 1
ATOM 673 C CA . ARG A 1 83 ? -4.119 4.256 0.972 1.00 95.06 83 ARG A CA 1
ATOM 674 C C . ARG A 1 83 ? -2.993 3.339 1.420 1.00 95.06 83 ARG A C 1
ATOM 676 O O . ARG A 1 83 ? -2.144 2.962 0.614 1.00 95.06 83 ARG A O 1
ATOM 683 N N . ILE A 1 84 ? -3.018 2.982 2.698 1.00 96.50 84 ILE A N 1
ATOM 684 C CA . ILE A 1 84 ? -2.154 1.955 3.278 1.00 96.50 84 ILE A CA 1
ATOM 685 C C . ILE A 1 84 ? -3.021 0.740 3.579 1.00 96.50 84 ILE A C 1
ATOM 687 O O . ILE A 1 84 ? -3.980 0.854 4.339 1.00 96.50 84 ILE A O 1
ATOM 691 N N . VAL A 1 85 ? -2.715 -0.394 2.961 1.00 96.81 85 VAL A N 1
ATOM 692 C CA . VAL A 1 85 ? -3.507 -1.629 3.054 1.00 96.81 85 VAL A CA 1
ATOM 693 C C . VAL A 1 85 ? -2.624 -2.797 3.450 1.00 96.81 85 VAL A C 1
ATOM 695 O O . VAL A 1 85 ? -1.401 -2.726 3.312 1.00 96.81 85 VAL A O 1
ATOM 698 N N . ASN A 1 86 ? -3.245 -3.884 3.896 1.00 97.06 86 ASN A N 1
ATOM 699 C CA . ASN A 1 86 ? -2.538 -5.146 4.004 1.00 97.06 86 ASN A CA 1
ATOM 700 C C . ASN A 1 86 ? -2.150 -5.650 2.614 1.00 97.06 86 ASN A C 1
ATOM 702 O O . ASN A 1 86 ? -2.913 -5.537 1.652 1.00 97.06 86 ASN A O 1
ATOM 706 N N . VAL A 1 87 ? -0.947 -6.206 2.532 1.00 95.50 87 VAL A N 1
ATOM 707 C CA . VAL A 1 87 ? -0.345 -6.668 1.282 1.00 95.50 87 VAL A CA 1
ATOM 708 C C . VAL A 1 87 ? -1.182 -7.734 0.572 1.00 95.50 87 VAL A C 1
ATOM 710 O O . VAL A 1 87 ? -1.385 -7.649 -0.637 1.00 95.50 87 VAL A O 1
ATOM 713 N N . ASP A 1 88 ? -1.775 -8.657 1.325 1.00 94.25 88 ASP A N 1
ATOM 714 C CA . ASP A 1 88 ? -2.608 -9.736 0.796 1.00 94.25 88 ASP A CA 1
ATOM 715 C C . ASP A 1 88 ? -3.970 -9.250 0.276 1.00 94.25 88 ASP A C 1
ATOM 717 O O . ASP A 1 88 ? -4.570 -9.886 -0.587 1.00 94.25 88 ASP A O 1
ATOM 721 N N . GLU A 1 89 ? -4.450 -8.093 0.741 1.00 93.94 89 GLU A N 1
ATOM 722 C CA . GLU A 1 89 ? -5.704 -7.500 0.267 1.00 93.94 89 GLU A CA 1
ATOM 723 C C . GLU A 1 89 ? -5.519 -6.599 -0.965 1.00 93.94 89 GLU A C 1
ATOM 725 O O . GLU A 1 89 ? -6.477 -6.304 -1.691 1.00 93.94 89 GLU A O 1
ATOM 730 N N . TYR A 1 90 ? -4.285 -6.158 -1.227 1.00 93.62 90 TYR A N 1
ATOM 731 C CA . TYR A 1 90 ? -3.984 -5.193 -2.281 1.00 93.62 90 TYR A CA 1
ATOM 732 C C . TYR A 1 90 ? -4.482 -5.611 -3.675 1.00 93.62 90 TYR A C 1
ATOM 734 O O . TYR A 1 90 ? -5.132 -4.777 -4.317 1.00 93.62 90 TYR A O 1
ATOM 742 N N . PRO A 1 91 ? -4.280 -6.859 -4.157 1.00 90.69 91 PRO A N 1
ATOM 743 C CA . PRO A 1 91 ? -4.759 -7.262 -5.480 1.00 90.69 91 PRO A CA 1
ATOM 744 C C . PRO A 1 91 ? -6.278 -7.106 -5.643 1.00 90.69 91 PRO A C 1
ATOM 746 O O . PRO A 1 91 ? -6.754 -6.674 -6.698 1.00 90.69 91 PRO A O 1
ATOM 749 N N . TYR A 1 92 ? -7.048 -7.392 -4.589 1.00 91.06 92 TYR A N 1
ATOM 750 C CA . TYR A 1 92 ? -8.507 -7.277 -4.604 1.00 91.06 92 TYR A CA 1
ATOM 751 C C . TYR A 1 92 ? -8.948 -5.814 -4.685 1.00 91.06 92 TYR A C 1
ATOM 753 O O . TYR A 1 92 ? -9.755 -5.449 -5.548 1.00 91.06 92 TYR A O 1
ATOM 761 N N . TYR A 1 93 ? -8.366 -4.948 -3.849 1.00 91.88 93 TYR A N 1
ATOM 762 C CA . TYR A 1 93 ? -8.670 -3.518 -3.878 1.00 91.88 93 TYR A CA 1
ATOM 763 C C . TYR A 1 93 ? -8.235 -2.855 -5.185 1.00 91.88 93 TYR A C 1
ATOM 765 O O . TYR A 1 93 ? -8.955 -2.007 -5.726 1.00 91.88 93 TYR A O 1
ATOM 773 N N . PHE A 1 94 ? -7.079 -3.245 -5.720 1.00 89.75 94 PHE A N 1
ATOM 774 C CA . PHE A 1 94 ? -6.592 -2.736 -6.992 1.00 89.75 94 PHE A CA 1
ATOM 775 C C . PHE A 1 94 ? -7.538 -3.119 -8.134 1.00 89.75 94 PHE A C 1
ATOM 777 O O . PHE A 1 94 ? -7.976 -2.247 -8.890 1.00 89.75 94 PHE A O 1
ATOM 784 N N . LYS A 1 95 ? -7.945 -4.394 -8.212 1.00 87.69 95 LYS A N 1
ATOM 785 C CA . LYS A 1 95 ? -8.902 -4.882 -9.217 1.00 87.69 95 LYS A CA 1
ATOM 786 C C . LYS A 1 95 ? -10.215 -4.099 -9.181 1.00 87.69 95 LYS A C 1
ATOM 788 O O . LYS A 1 95 ? -10.682 -3.659 -10.231 1.00 87.69 95 LYS A O 1
ATOM 793 N N . ALA A 1 96 ? -10.765 -3.860 -7.989 1.00 86.94 96 ALA A N 1
ATOM 794 C CA . ALA A 1 96 ? -11.979 -3.061 -7.810 1.00 86.94 96 ALA A CA 1
ATOM 795 C C . ALA A 1 96 ? -11.797 -1.583 -8.214 1.00 86.94 96 ALA A C 1
ATOM 797 O O . ALA A 1 96 ? -12.749 -0.920 -8.619 1.00 86.94 96 ALA A O 1
ATOM 798 N N . THR A 1 97 ? -10.572 -1.057 -8.139 1.00 85.06 97 THR A N 1
ATOM 799 C CA . THR A 1 97 ? -10.261 0.347 -8.451 1.00 85.06 97 THR A CA 1
ATOM 800 C C . THR A 1 97 ? -9.923 0.568 -9.927 1.00 85.06 97 THR A C 1
ATOM 802 O O . THR A 1 97 ? -10.109 1.672 -10.441 1.00 85.06 97 THR A O 1
ATOM 805 N N . ARG A 1 98 ? -9.476 -0.470 -10.647 1.00 78.00 98 ARG A N 1
ATOM 806 C CA . ARG A 1 98 ? -8.973 -0.378 -12.030 1.00 78.00 98 ARG A CA 1
ATOM 807 C C . ARG A 1 98 ? -9.947 0.309 -12.993 1.00 78.00 98 ARG A C 1
ATOM 809 O O . ARG A 1 98 ? -9.524 1.110 -13.827 1.00 78.00 98 ARG A O 1
ATOM 816 N N . CYS A 1 99 ? -11.248 0.041 -12.868 1.00 73.94 99 CYS A N 1
ATOM 817 C CA . CYS A 1 99 ? -12.277 0.675 -13.700 1.00 73.94 99 CYS A CA 1
ATOM 818 C C . CYS A 1 99 ? -12.379 2.194 -13.467 1.00 73.94 99 CYS A C 1
ATOM 820 O O . CYS A 1 99 ? -12.615 2.945 -14.413 1.00 73.94 99 CYS A O 1
ATOM 822 N N . VAL A 1 100 ? -12.141 2.651 -12.234 1.00 73.44 100 VAL A N 1
ATOM 823 C CA . VAL A 1 100 ? -12.115 4.070 -11.859 1.00 73.44 100 VAL A CA 1
ATOM 824 C C . VAL A 1 100 ? -10.812 4.722 -12.323 1.00 73.44 100 VAL A C 1
ATOM 826 O O . VAL A 1 100 ? -10.855 5.803 -12.908 1.00 73.44 100 VAL A O 1
ATOM 829 N N . SER A 1 101 ? -9.664 4.062 -12.130 1.00 74.25 101 SER A N 1
ATOM 830 C CA . SER A 1 101 ? -8.349 4.586 -12.534 1.00 74.25 101 SER A CA 1
ATOM 831 C C . SER A 1 101 ? -8.256 4.849 -14.038 1.00 74.25 101 SER A C 1
ATOM 833 O O . SER A 1 101 ? -7.731 5.880 -14.449 1.00 74.25 101 SER A O 1
ATOM 835 N N . ARG A 1 102 ? -8.853 3.985 -14.875 1.00 74.31 102 ARG A N 1
ATOM 836 C CA . ARG A 1 102 ? -8.923 4.177 -16.339 1.00 74.31 102 ARG A CA 1
ATOM 837 C C . ARG A 1 102 ? -9.567 5.500 -16.765 1.00 74.31 102 ARG A C 1
ATOM 839 O O . ARG A 1 102 ? -9.252 6.002 -17.836 1.00 74.31 102 ARG A O 1
ATOM 846 N N . ARG A 1 103 ? -10.461 6.061 -15.945 1.00 76.56 103 ARG A N 1
ATOM 847 C CA . ARG A 1 103 ? -11.175 7.316 -16.234 1.00 76.56 103 ARG A CA 1
ATOM 848 C C . ARG A 1 103 ? -10.421 8.561 -15.751 1.00 76.56 103 ARG A C 1
ATOM 850 O O . ARG A 1 103 ? -10.908 9.669 -15.943 1.00 76.56 103 ARG A O 1
ATOM 857 N N . ARG A 1 104 ? -9.268 8.404 -15.089 1.00 76.56 104 ARG A N 1
ATOM 858 C CA . ARG A 1 104 ? -8.497 9.510 -14.505 1.00 76.56 104 ARG A CA 1
ATOM 859 C C . ARG A 1 104 ? -7.293 9.866 -15.362 1.00 76.56 104 ARG A C 1
ATOM 861 O O . ARG A 1 104 ? -6.501 9.001 -15.716 1.00 76.56 104 ARG A O 1
ATOM 868 N N . ASN A 1 105 ? -7.091 11.164 -15.579 1.00 70.25 105 ASN A N 1
ATOM 869 C CA . ASN A 1 105 ? -5.983 11.676 -16.390 1.00 70.25 105 ASN A CA 1
ATOM 870 C C . ASN A 1 105 ? -4.598 11.362 -15.793 1.00 70.25 105 ASN A C 1
ATOM 872 O O . ASN A 1 105 ? -3.664 11.089 -16.536 1.00 70.25 105 ASN A O 1
ATOM 876 N N . TYR A 1 106 ? -4.467 11.360 -14.462 1.00 68.75 106 TYR A N 1
ATOM 877 C CA . TYR A 1 106 ? -3.183 11.185 -13.761 1.00 68.75 106 TYR A CA 1
ATOM 878 C C . TYR A 1 106 ? -2.888 9.739 -13.311 1.00 68.75 106 TYR A C 1
ATOM 880 O O . TYR A 1 106 ? -1.774 9.438 -12.896 1.00 68.75 106 TYR A O 1
ATOM 888 N N . GLN A 1 107 ? -3.878 8.845 -13.380 1.00 72.94 107 GLN A N 1
ATOM 889 C CA . GLN A 1 107 ? -3.784 7.412 -13.039 1.00 72.94 107 GLN A CA 1
ATOM 890 C C . GLN A 1 107 ? -4.139 6.549 -14.252 1.00 72.94 107 GLN A C 1
ATOM 892 O O . GLN A 1 107 ? -4.674 5.449 -14.105 1.00 72.94 107 GLN A O 1
ATOM 897 N N . ARG A 1 108 ? -3.907 7.089 -15.454 1.00 77.19 108 ARG A N 1
ATOM 898 C CA . ARG A 1 108 ? -4.367 6.535 -16.724 1.00 77.19 108 ARG A CA 1
ATOM 899 C C . ARG A 1 108 ? -3.780 5.139 -16.926 1.00 77.19 108 ARG A C 1
ATOM 901 O O . ARG A 1 108 ? -2.688 4.984 -17.453 1.00 77.19 108 ARG A O 1
ATOM 908 N N . CYS A 1 109 ? -4.521 4.130 -16.479 1.00 80.62 109 CYS A N 1
ATOM 909 C CA . CYS A 1 109 ? -4.179 2.728 -16.669 1.00 80.62 109 CYS A CA 1
ATOM 910 C C . CYS A 1 109 ? -4.097 2.466 -18.177 1.00 80.62 109 CYS A C 1
ATOM 912 O O . CYS A 1 109 ? -5.106 2.682 -18.863 1.00 80.62 109 CYS A O 1
ATOM 914 N N . PRO A 1 110 ? -2.952 1.992 -18.697 1.00 84.12 110 PRO A N 1
ATOM 915 C CA . PRO A 1 110 ? -2.858 1.631 -20.102 1.00 84.12 110 PRO A CA 1
ATOM 916 C C . PRO A 1 110 ? -3.864 0.514 -20.424 1.00 84.12 110 PRO A C 1
ATOM 918 O O . PRO A 1 110 ? -4.221 -0.301 -19.563 1.00 84.12 110 PRO A O 1
ATOM 921 N N . SER A 1 111 ? -4.372 0.506 -21.660 1.00 84.50 111 SER A N 1
ATOM 922 C CA . SER A 1 111 ? -5.300 -0.525 -22.147 1.00 84.50 111 SER A CA 1
ATOM 923 C C . SER A 1 111 ? -4.628 -1.890 -22.265 1.00 84.50 111 SER A C 1
ATOM 925 O O . SER A 1 111 ? -5.277 -2.909 -22.046 1.00 84.50 111 SER A O 1
ATOM 927 N N . SER A 1 112 ? -3.336 -1.883 -22.583 1.00 89.25 112 SER A N 1
ATOM 928 C CA . SER A 1 112 ? -2.480 -3.049 -22.760 1.00 89.25 112 SER A CA 1
ATOM 929 C C . SER A 1 112 ? -1.034 -2.682 -22.433 1.00 89.25 112 SER A C 1
ATOM 931 O O . SER A 1 112 ? -0.639 -1.519 -22.527 1.00 89.25 112 SER A O 1
ATOM 933 N N . LEU A 1 113 ? -0.247 -3.688 -22.066 1.00 93.25 113 LEU A N 1
ATOM 934 C CA . LEU A 1 113 ? 1.200 -3.587 -21.920 1.00 93.25 113 LEU A CA 1
ATOM 935 C C . LEU A 1 113 ? 1.862 -4.115 -23.197 1.00 93.25 113 LEU A C 1
ATOM 937 O O . LEU A 1 113 ? 1.395 -5.096 -23.767 1.00 93.25 113 LEU A O 1
ATOM 941 N N . GLY A 1 114 ? 2.916 -3.441 -23.652 1.00 93.12 114 GLY A N 1
ATOM 942 C CA . GLY A 1 114 ? 3.733 -3.862 -24.801 1.00 93.12 114 GLY A CA 1
ATOM 943 C C . GLY A 1 114 ? 5.090 -4.427 -24.381 1.00 93.12 114 GLY A C 1
ATOM 944 O O . GLY A 1 114 ? 5.409 -4.441 -23.193 1.00 93.12 114 GLY A O 1
ATOM 945 N N . ASP A 1 115 ? 5.922 -4.807 -25.347 1.00 93.94 115 ASP A N 1
ATOM 946 C CA . ASP A 1 115 ? 7.195 -5.507 -25.106 1.00 93.94 115 ASP A CA 1
ATOM 947 C C . ASP A 1 115 ? 8.126 -4.769 -24.137 1.00 93.94 115 ASP A C 1
ATOM 949 O O . ASP A 1 115 ? 8.606 -5.359 -23.170 1.00 93.94 115 ASP A O 1
ATOM 953 N N . ASN A 1 116 ? 8.288 -3.450 -24.287 1.00 94.12 116 ASN A N 1
ATOM 954 C CA . ASN A 1 116 ? 9.126 -2.659 -23.375 1.00 94.12 116 ASN A CA 1
ATOM 955 C C . ASN A 1 116 ? 8.616 -2.688 -21.923 1.00 94.12 116 ASN A C 1
ATOM 957 O O . ASN A 1 116 ? 9.409 -2.609 -20.986 1.00 94.12 116 ASN A O 1
ATOM 961 N N . HIS A 1 117 ? 7.303 -2.844 -21.712 1.00 95.62 117 HIS A N 1
ATOM 962 C CA . HIS A 1 117 ? 6.741 -3.018 -20.371 1.00 95.62 117 HIS A CA 1
ATOM 963 C C . HIS A 1 117 ? 7.083 -4.396 -19.806 1.00 95.62 117 HIS A C 1
ATOM 965 O O . HIS A 1 117 ? 7.382 -4.501 -18.622 1.00 95.62 117 HIS A O 1
ATOM 971 N N . LEU A 1 118 ? 7.067 -5.447 -20.633 1.00 95.12 118 LEU A N 1
ATOM 972 C CA . LEU A 1 118 ? 7.452 -6.798 -20.216 1.00 95.12 118 LEU A CA 1
ATOM 973 C C . LEU A 1 118 ? 8.941 -6.864 -19.856 1.00 95.12 118 LEU A C 1
ATOM 975 O O . LEU A 1 118 ? 9.300 -7.468 -18.844 1.00 95.12 118 LEU A O 1
ATOM 979 N N . VAL A 1 119 ? 9.792 -6.178 -20.623 1.00 95.50 119 VAL A N 1
ATOM 980 C CA . VAL A 1 119 ? 11.223 -6.018 -20.322 1.00 95.50 119 VAL A CA 1
ATOM 981 C C . VAL A 1 119 ? 11.413 -5.271 -18.997 1.00 95.50 119 VAL A C 1
ATOM 983 O O . VAL A 1 119 ? 12.098 -5.770 -18.105 1.00 95.50 119 VAL A O 1
ATOM 986 N N . ALA A 1 120 ? 10.731 -4.136 -18.803 1.00 96.19 120 ALA A N 1
ATOM 987 C CA . ALA A 1 120 ? 10.741 -3.385 -17.542 1.00 96.19 120 ALA A CA 1
ATOM 988 C C . ALA A 1 120 ? 10.238 -4.206 -16.341 1.00 96.19 120 ALA A C 1
ATOM 990 O O . ALA A 1 120 ? 10.807 -4.140 -15.248 1.00 96.19 120 ALA A O 1
ATOM 991 N N . LEU A 1 121 ? 9.192 -5.011 -16.535 1.00 96.75 121 LEU A N 1
ATOM 992 C CA . LEU A 1 121 ? 8.644 -5.880 -15.500 1.00 96.75 121 LEU A CA 1
ATOM 993 C C . LEU A 1 121 ? 9.634 -6.989 -15.123 1.00 96.75 121 LEU A C 1
ATOM 995 O O . LEU A 1 121 ? 9.858 -7.244 -13.940 1.00 96.75 121 LEU A O 1
ATOM 999 N N . SER A 1 122 ? 10.267 -7.612 -16.120 1.00 96.31 122 SER A N 1
ATOM 1000 C CA . SER A 1 122 ? 11.325 -8.607 -15.916 1.00 96.31 122 SER A CA 1
ATOM 1001 C C . SER A 1 122 ? 12.527 -8.010 -15.181 1.00 96.31 122 SER A C 1
ATOM 1003 O O . SER A 1 122 ? 13.045 -8.603 -14.232 1.00 96.31 122 SER A O 1
ATOM 1005 N N . PHE A 1 123 ? 12.907 -6.782 -15.536 1.00 96.62 123 PHE A N 1
ATOM 1006 C CA . PHE A 1 123 ? 13.954 -6.041 -14.846 1.00 96.62 123 PHE A CA 1
ATOM 1007 C C . PHE A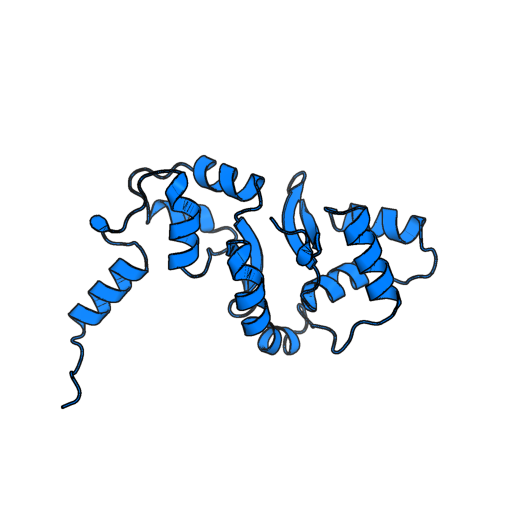 1 123 ? 13.620 -5.828 -13.362 1.00 96.62 123 PHE A C 1
ATOM 1009 O O . PHE A 1 123 ? 14.437 -6.134 -12.494 1.00 96.62 123 PHE A O 1
ATOM 1016 N N . LEU A 1 124 ? 12.402 -5.375 -13.036 1.00 97.00 124 LEU A N 1
ATOM 1017 C CA . LEU A 1 124 ? 11.961 -5.210 -11.643 1.00 97.00 124 LEU A CA 1
ATOM 1018 C C . LEU A 1 124 ? 11.885 -6.528 -10.879 1.00 97.00 124 LEU A C 1
ATOM 1020 O O . LEU A 1 124 ? 12.131 -6.535 -9.675 1.00 97.00 124 LEU A O 1
ATOM 1024 N N . ARG A 1 125 ? 11.551 -7.635 -11.544 1.00 96.62 125 ARG A N 1
ATOM 1025 C CA . ARG A 1 125 ? 11.558 -8.968 -10.932 1.00 96.62 125 ARG A CA 1
ATOM 1026 C C . ARG A 1 125 ? 12.968 -9.383 -10.502 1.00 96.62 125 ARG A C 1
ATOM 1028 O O . ARG A 1 125 ? 13.113 -10.028 -9.468 1.00 96.62 125 ARG A O 1
ATOM 1035 N N . LYS A 1 126 ? 13.990 -9.004 -11.276 1.00 96.50 126 LYS A N 1
ATOM 1036 C CA . LYS A 1 126 ? 15.399 -9.354 -11.036 1.00 96.50 126 LYS A CA 1
ATOM 1037 C C . LYS A 1 126 ? 16.119 -8.389 -10.087 1.00 96.50 126 LYS A C 1
ATOM 1039 O O . LYS A 1 126 ? 16.920 -8.830 -9.273 1.00 96.50 126 LYS A O 1
ATOM 1044 N N . HIS A 1 127 ? 15.852 -7.089 -10.203 1.00 96.06 127 HIS A N 1
ATOM 1045 C CA . HIS A 1 127 ? 16.617 -6.031 -9.526 1.00 96.06 127 HIS A CA 1
ATOM 1046 C C . HIS A 1 127 ? 15.818 -5.249 -8.476 1.00 96.06 127 HIS A C 1
ATOM 1048 O O . HIS A 1 127 ? 16.380 -4.403 -7.783 1.00 96.06 127 HIS A O 1
ATOM 1054 N N . GLY A 1 128 ? 14.508 -5.488 -8.382 1.00 93.75 128 GLY A N 1
ATOM 1055 C CA . GLY A 1 128 ? 13.641 -4.862 -7.390 1.00 93.75 128 GLY A CA 1
ATOM 1056 C C . GLY A 1 128 ? 13.905 -5.341 -5.957 1.00 93.75 128 GLY A C 1
ATOM 1057 O O . GLY A 1 128 ? 14.539 -6.377 -5.762 1.00 93.75 128 GLY A O 1
ATOM 1058 N N . PRO A 1 129 ? 13.391 -4.616 -4.949 1.00 95.12 129 PRO A N 1
ATOM 1059 C CA . PRO A 1 129 ? 12.637 -3.362 -5.054 1.00 95.12 129 PRO A CA 1
ATOM 1060 C C . PRO A 1 129 ? 13.509 -2.129 -5.353 1.00 95.12 129 PRO A C 1
ATOM 1062 O O . PRO A 1 129 ? 14.597 -1.978 -4.802 1.00 95.12 129 PRO A O 1
ATOM 1065 N N . LEU A 1 130 ? 13.000 -1.194 -6.168 1.00 96.69 130 LEU A N 1
ATOM 1066 C CA . LEU A 1 130 ? 13.722 0.030 -6.562 1.00 96.69 130 LEU A CA 1
ATOM 1067 C C . LEU A 1 130 ? 12.876 1.291 -6.376 1.00 96.69 130 LEU A C 1
ATOM 1069 O O . LEU A 1 130 ? 11.658 1.283 -6.559 1.00 96.69 130 LEU A O 1
ATOM 1073 N N . THR A 1 131 ? 13.520 2.414 -6.055 1.00 96.69 131 THR A N 1
ATOM 1074 C CA . THR A 1 131 ? 12.872 3.730 -6.188 1.00 96.69 131 THR A CA 1
ATOM 1075 C C . THR A 1 131 ? 12.710 4.099 -7.669 1.00 96.69 131 THR A C 1
ATOM 1077 O O . THR A 1 131 ? 13.498 3.626 -8.489 1.00 96.69 131 THR A O 1
ATOM 1080 N N . PRO A 1 132 ? 11.779 5.002 -8.045 1.00 95.38 132 PRO A N 1
ATOM 1081 C CA . PRO A 1 132 ? 11.635 5.433 -9.438 1.00 95.38 132 PRO A CA 1
ATOM 1082 C C . PRO A 1 132 ? 12.940 5.932 -10.059 1.00 95.38 132 PRO A C 1
ATOM 1084 O O . PRO A 1 132 ? 13.272 5.557 -11.172 1.00 95.38 132 PRO A O 1
ATOM 1087 N N . SER A 1 133 ? 13.721 6.719 -9.313 1.00 95.00 133 SER A N 1
ATOM 1088 C CA . SER A 1 133 ? 15.019 7.220 -9.775 1.00 95.00 133 SER A CA 1
ATOM 1089 C C . SER A 1 133 ? 16.061 6.118 -9.972 1.00 95.00 133 SER A C 1
ATOM 1091 O O . SER A 1 133 ? 16.866 6.203 -10.893 1.00 95.00 133 SER A O 1
ATOM 1093 N N . GLU A 1 134 ? 16.078 5.101 -9.103 1.00 96.69 134 GLU A N 1
ATOM 1094 C CA . GLU A 1 134 ? 16.992 3.964 -9.262 1.00 96.69 134 GLU A CA 1
ATOM 1095 C C . GLU A 1 134 ? 16.571 3.096 -10.445 1.00 96.69 134 GLU A C 1
ATOM 1097 O O . GLU A 1 134 ? 17.428 2.744 -11.247 1.00 96.69 134 GLU A O 1
ATOM 1102 N N . PHE A 1 135 ? 15.270 2.815 -10.580 1.00 96.88 135 PHE A N 1
ATOM 1103 C CA . PHE A 1 135 ? 14.721 2.080 -11.714 1.00 96.88 135 PHE A CA 1
ATOM 1104 C C . PHE A 1 135 ? 15.069 2.769 -13.030 1.00 96.88 135 PHE A C 1
ATOM 1106 O O . PHE A 1 135 ? 15.742 2.158 -13.844 1.00 96.88 135 PHE A O 1
ATOM 1113 N N . THR A 1 136 ? 14.695 4.041 -13.211 1.00 94.75 136 THR A N 1
ATOM 1114 C CA . THR A 1 136 ? 14.957 4.786 -14.452 1.00 94.75 136 THR A CA 1
ATOM 1115 C C . THR A 1 136 ? 16.441 4.757 -14.809 1.00 94.75 136 THR A C 1
ATOM 1117 O O . THR A 1 136 ? 16.797 4.321 -15.896 1.00 94.75 136 THR A O 1
ATOM 1120 N N . ARG A 1 137 ? 17.322 5.116 -13.865 1.00 94.75 137 ARG A N 1
ATOM 1121 C CA . ARG A 1 137 ? 18.769 5.167 -14.112 1.00 94.75 137 ARG A CA 1
ATOM 1122 C C . ARG A 1 137 ? 19.357 3.807 -14.494 1.00 94.75 137 ARG A C 1
ATOM 1124 O O . ARG A 1 137 ? 20.185 3.745 -15.392 1.00 94.75 137 ARG A O 1
ATOM 1131 N N . LEU A 1 138 ? 19.005 2.744 -13.769 1.00 95.75 138 LEU A N 1
ATOM 1132 C CA . LEU A 1 138 ? 19.577 1.414 -14.004 1.00 95.75 138 LEU A CA 1
ATOM 1133 C C . LEU A 1 138 ? 18.982 0.760 -15.256 1.00 95.75 138 LEU A C 1
ATOM 1135 O O . LEU A 1 138 ? 19.714 0.175 -16.044 1.00 95.75 138 LEU A O 1
ATOM 1139 N N . PHE A 1 139 ? 17.670 0.899 -15.451 1.00 95.50 139 PHE A N 1
ATOM 1140 C CA . PHE A 1 139 ? 16.962 0.344 -16.597 1.00 95.50 139 PHE A CA 1
ATOM 1141 C C . PHE A 1 139 ? 17.448 0.965 -17.906 1.00 95.50 139 PHE A C 1
ATOM 1143 O O . PHE A 1 139 ? 17.793 0.235 -18.830 1.00 95.50 139 PHE A O 1
ATOM 1150 N N . GLU A 1 140 ? 17.539 2.296 -17.971 1.00 92.81 140 GLU A N 1
ATOM 1151 C CA . GLU A 1 140 ? 17.973 3.011 -19.179 1.00 92.81 140 GLU A CA 1
ATOM 1152 C C . GLU A 1 140 ? 19.459 2.797 -19.489 1.00 92.81 140 GLU A C 1
ATOM 1154 O O . GLU A 1 140 ? 19.839 2.827 -20.655 1.00 92.81 140 GLU A O 1
ATOM 1159 N N . ALA A 1 141 ? 20.288 2.527 -18.475 1.00 92.38 141 ALA A N 1
ATOM 1160 C CA . ALA A 1 141 ? 21.690 2.165 -18.679 1.00 92.38 141 ALA A CA 1
ATOM 1161 C C . ALA A 1 141 ? 21.863 0.768 -19.306 1.00 92.38 141 ALA A C 1
ATOM 1163 O O . ALA A 1 141 ? 22.790 0.566 -20.084 1.00 92.38 141 ALA A O 1
ATOM 1164 N N . GLU A 1 142 ? 20.994 -0.193 -18.972 1.00 92.00 142 GLU A N 1
ATOM 1165 C CA . GLU A 1 142 ? 21.052 -1.566 -19.503 1.00 92.00 142 GLU A CA 1
ATOM 1166 C C . GLU A 1 142 ? 20.260 -1.727 -20.813 1.00 92.00 142 GLU A C 1
ATOM 1168 O O . GLU A 1 142 ? 20.584 -2.577 -21.636 1.00 92.00 142 GLU A O 1
ATOM 1173 N N . HIS A 1 143 ? 19.245 -0.888 -21.033 1.00 89.06 143 HIS A N 1
ATOM 1174 C CA . HIS A 1 143 ? 18.282 -1.030 -22.125 1.00 89.06 143 HIS A CA 1
ATOM 1175 C C . HIS A 1 143 ? 18.147 0.254 -22.957 1.00 89.06 143 HIS A C 1
ATOM 1177 O O . HIS A 1 143 ? 17.039 0.764 -23.170 1.00 89.06 143 HIS A O 1
ATOM 1183 N N . SER A 1 144 ? 19.277 0.771 -23.448 1.00 76.31 144 SER A N 1
ATOM 1184 C CA . SER A 1 144 ? 19.349 1.926 -24.353 1.00 76.31 144 SER A CA 1
ATOM 1185 C C . SER A 1 144 ? 18.320 1.818 -25.488 1.00 76.31 144 SER A C 1
ATOM 1187 O O . SER A 1 144 ? 18.351 0.875 -26.274 1.00 76.31 144 SER A O 1
ATOM 1189 N N . GLY A 1 145 ? 17.392 2.778 -25.575 1.00 70.00 145 GLY A N 1
ATOM 1190 C CA . GLY A 1 145 ? 16.344 2.816 -26.609 1.00 70.00 145 GLY A CA 1
ATOM 1191 C C . GLY A 1 145 ? 14.986 2.207 -26.224 1.00 70.00 145 GLY A C 1
ATOM 1192 O O . GLY A 1 145 ? 14.043 2.314 -27.002 1.00 70.00 145 GLY A O 1
ATOM 1193 N N . SER A 1 146 ? 14.826 1.653 -25.015 1.00 67.44 146 SER A N 1
ATOM 1194 C CA . SER A 1 146 ? 13.563 1.020 -24.567 1.00 67.44 146 SER A CA 1
ATOM 1195 C C . SER A 1 146 ? 12.453 2.000 -24.150 1.00 67.44 146 SER A C 1
ATOM 1197 O O . SER A 1 146 ? 11.391 1.588 -23.678 1.00 67.44 146 SER A O 1
ATOM 1199 N N . GLY A 1 147 ? 12.653 3.299 -24.374 1.00 70.00 147 GLY A N 1
ATOM 1200 C CA . GLY A 1 147 ? 11.718 4.367 -24.018 1.00 70.00 147 GLY A CA 1
ATOM 1201 C C . GLY A 1 147 ? 11.955 4.947 -22.621 1.00 70.00 147 GLY A C 1
ATOM 1202 O O . GLY A 1 147 ? 12.928 4.622 -21.952 1.00 70.00 147 GLY A O 1
ATOM 1203 N N . ASP A 1 148 ? 11.055 5.838 -22.203 1.00 87.81 148 ASP A N 1
ATOM 1204 C CA . ASP A 1 148 ? 11.103 6.532 -20.909 1.00 87.81 148 ASP A CA 1
ATOM 1205 C C . ASP A 1 148 ? 10.847 5.542 -19.756 1.00 87.81 148 ASP A C 1
ATOM 1207 O O . ASP A 1 148 ? 9.710 5.106 -19.531 1.00 87.81 148 ASP A O 1
ATOM 1211 N N . GLY A 1 149 ? 11.896 5.194 -19.002 1.00 90.88 149 GLY A N 1
ATOM 1212 C CA . GLY A 1 149 ? 11.803 4.234 -17.902 1.00 90.88 149 GLY A CA 1
ATOM 1213 C C . GLY A 1 149 ? 10.850 4.699 -16.798 1.00 90.88 149 GLY A C 1
ATOM 1214 O O . GLY A 1 149 ? 10.120 3.900 -16.207 1.00 90.88 149 GLY A O 1
ATOM 1215 N N . LYS A 1 150 ? 10.774 6.010 -16.543 1.00 92.12 150 LYS A N 1
ATOM 1216 C CA . LYS A 1 150 ? 9.822 6.554 -15.567 1.00 92.12 150 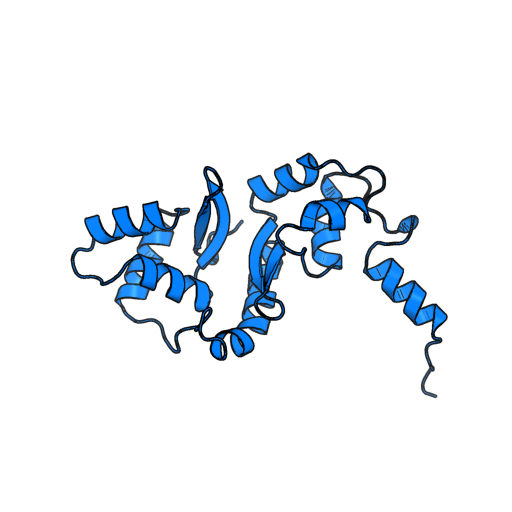LYS A CA 1
ATOM 1217 C C . LYS A 1 150 ? 8.385 6.310 -16.025 1.00 92.12 150 LYS A C 1
ATOM 1219 O O . LYS A 1 150 ? 7.549 5.927 -15.204 1.00 92.12 150 LYS A O 1
ATOM 1224 N N . ARG A 1 151 ? 8.096 6.507 -17.313 1.00 92.38 151 ARG A N 1
ATOM 1225 C CA . ARG A 1 151 ? 6.779 6.211 -17.888 1.00 92.38 151 ARG A CA 1
ATOM 1226 C C . ARG A 1 151 ? 6.445 4.724 -17.793 1.00 92.38 151 ARG A C 1
ATOM 1228 O O . ARG A 1 151 ? 5.374 4.403 -17.290 1.00 92.38 151 ARG A O 1
ATOM 1235 N N . LEU A 1 152 ? 7.361 3.835 -18.185 1.00 94.81 152 LEU A N 1
ATOM 1236 C CA . LEU A 1 152 ? 7.144 2.382 -18.116 1.00 94.81 152 LEU A CA 1
ATOM 1237 C C . LEU A 1 152 ? 6.806 1.918 -16.695 1.00 94.81 152 LEU A C 1
ATOM 1239 O O . LEU A 1 152 ? 5.858 1.160 -16.500 1.00 94.81 152 LEU A O 1
ATOM 1243 N N . LEU A 1 153 ? 7.531 2.413 -15.686 1.00 95.44 153 LEU A N 1
ATOM 1244 C CA . LEU A 1 153 ? 7.258 2.089 -14.285 1.00 95.44 153 LEU A CA 1
ATOM 1245 C C . LEU A 1 153 ? 5.857 2.542 -13.846 1.00 95.44 153 LEU A C 1
ATOM 1247 O O . LEU A 1 153 ? 5.155 1.808 -13.149 1.00 95.44 153 LEU A O 1
ATOM 1251 N N . LEU A 1 154 ? 5.451 3.754 -14.234 1.00 92.25 154 LEU A N 1
ATOM 1252 C CA . LEU A 1 154 ? 4.126 4.286 -13.908 1.00 92.25 154 LEU A CA 1
ATOM 1253 C C . LEU A 1 154 ? 3.014 3.520 -14.624 1.00 92.25 154 LEU A C 1
ATOM 1255 O O . LEU A 1 154 ? 1.985 3.247 -14.010 1.00 92.25 154 LEU A O 1
ATOM 1259 N N . ASP A 1 155 ? 3.223 3.150 -15.884 1.00 93.00 155 ASP A N 1
ATOM 1260 C CA . ASP A 1 155 ? 2.274 2.370 -16.672 1.00 93.00 155 ASP A CA 1
ATOM 1261 C C . ASP A 1 155 ? 2.096 0.969 -16.068 1.00 93.00 155 ASP A C 1
ATOM 1263 O O . ASP A 1 155 ? 0.960 0.550 -15.842 1.00 93.00 155 ASP A O 1
ATOM 1267 N N . LEU A 1 156 ? 3.185 0.298 -15.673 1.00 94.50 156 LEU A N 1
ATOM 1268 C CA . LEU A 1 156 ? 3.138 -0.969 -14.931 1.00 94.50 156 LEU A CA 1
ATOM 1269 C C . LEU A 1 156 ? 2.392 -0.833 -13.595 1.00 94.50 156 LEU A C 1
ATOM 1271 O O . LEU A 1 156 ? 1.576 -1.689 -13.247 1.00 94.50 156 LEU A O 1
ATOM 1275 N N . TYR A 1 157 ? 2.639 0.250 -12.852 1.00 93.50 157 TYR A N 1
ATOM 1276 C CA . TYR A 1 157 ? 1.984 0.506 -11.565 1.00 93.50 157 TYR A CA 1
ATOM 1277 C C . TYR A 1 157 ? 0.483 0.748 -11.736 1.00 93.50 157 TYR A C 1
ATOM 1279 O O . TYR A 1 157 ? -0.339 0.181 -11.020 1.00 93.50 157 TYR A O 1
ATOM 1287 N N . ASN A 1 158 ? 0.111 1.563 -12.721 1.00 90.62 158 ASN A N 1
ATOM 1288 C CA . ASN A 1 158 ? -1.283 1.864 -13.029 1.00 90.62 158 ASN A CA 1
ATOM 1289 C C . ASN A 1 158 ? -2.008 0.677 -13.680 1.00 90.62 158 ASN A C 1
ATOM 1291 O O . ASN A 1 158 ? -3.238 0.623 -13.629 1.00 90.62 158 ASN A O 1
ATOM 1295 N N . HIS A 1 159 ? -1.274 -0.262 -14.285 1.00 90.31 159 HIS A N 1
ATOM 1296 C CA . HIS A 1 159 ? -1.814 -1.516 -14.808 1.00 90.31 159 HIS A CA 1
ATOM 1297 C C . HIS A 1 159 ? -2.029 -2.572 -13.715 1.00 90.31 159 HIS A C 1
ATOM 1299 O O . HIS A 1 159 ? -2.937 -3.395 -13.848 1.00 90.31 159 HIS A O 1
ATOM 1305 N N . GLY A 1 160 ? -1.264 -2.495 -12.621 1.00 90.56 160 GLY A N 1
ATOM 1306 C CA . GLY A 1 160 ? -1.361 -3.393 -11.466 1.00 90.56 160 GLY A CA 1
ATOM 1307 C C . GLY A 1 160 ? -0.312 -4.494 -11.421 1.00 90.56 160 GLY A C 1
ATOM 1308 O O . GLY A 1 160 ? -0.456 -5.414 -10.625 1.00 90.56 160 GLY A O 1
ATOM 1309 N N . GLU A 1 161 ? 0.730 -4.415 -12.248 1.00 93.56 161 GLU A N 1
ATOM 1310 C CA . GLU A 1 161 ? 1.810 -5.413 -12.257 1.00 93.56 161 GLU A CA 1
ATOM 1311 C C . GLU A 1 161 ? 2.852 -5.151 -11.164 1.00 93.56 161 GLU A C 1
ATOM 1313 O O . GLU A 1 161 ? 3.584 -6.049 -10.745 1.00 93.56 161 GLU A O 1
ATOM 1318 N N . VAL A 1 162 ? 2.929 -3.903 -10.693 1.00 94.88 162 VAL A N 1
ATOM 1319 C CA . VAL A 1 162 ? 3.860 -3.471 -9.647 1.00 94.88 162 VAL A CA 1
ATOM 1320 C C . VAL A 1 162 ? 3.125 -2.688 -8.566 1.00 94.88 162 VAL A C 1
ATOM 1322 O O . VAL A 1 162 ? 2.157 -1.981 -8.840 1.00 94.88 162 VAL A O 1
ATOM 1325 N N . ALA A 1 163 ? 3.616 -2.774 -7.336 1.00 94.12 163 ALA A N 1
ATOM 1326 C CA . ALA A 1 163 ? 3.056 -2.104 -6.167 1.00 94.12 163 ALA A CA 1
ATOM 1327 C C . ALA A 1 163 ? 4.131 -1.324 -5.409 1.00 94.12 163 ALA A C 1
ATOM 1329 O O . ALA A 1 163 ? 5.327 -1.581 -5.565 1.00 94.12 163 ALA A O 1
ATOM 1330 N N . ARG A 1 164 ? 3.705 -0.377 -4.561 1.00 94.12 164 ARG A N 1
ATOM 1331 C CA . ARG A 1 164 ? 4.627 0.317 -3.656 1.00 94.12 164 ARG A CA 1
ATOM 1332 C C . ARG A 1 164 ? 4.737 -0.463 -2.361 1.00 94.12 164 ARG A C 1
ATOM 1334 O O . ARG A 1 164 ? 3.834 -0.391 -1.537 1.00 94.12 164 ARG A O 1
ATOM 1341 N N . MET A 1 165 ? 5.841 -1.165 -2.159 1.00 89.44 165 MET A N 1
ATOM 1342 C CA . MET A 1 165 ? 5.987 -2.043 -0.999 1.00 89.44 165 MET A CA 1
ATOM 1343 C C . MET A 1 165 ? 6.603 -1.370 0.226 1.00 89.44 165 MET A C 1
ATOM 1345 O O . MET A 1 165 ? 6.703 -2.008 1.251 1.00 89.44 165 MET A O 1
ATOM 1349 N N . GLY A 1 166 ? 6.996 -0.096 0.158 1.00 88.50 166 GLY A N 1
ATOM 1350 C CA . GLY A 1 166 ? 7.563 0.628 1.297 1.00 88.50 166 GLY A CA 1
ATOM 1351 C C . GLY A 1 166 ? 8.332 1.863 0.851 1.00 88.50 166 GLY A C 1
ATOM 1352 O O . GLY A 1 166 ? 8.097 2.387 -0.244 1.00 88.50 166 GLY A O 1
ATOM 1353 N N . ARG A 1 167 ? 9.280 2.329 1.674 1.00 91.62 167 ARG A N 1
ATOM 1354 C CA . ARG A 1 167 ? 10.105 3.507 1.366 1.00 91.62 167 ARG A CA 1
ATOM 1355 C C . ARG A 1 167 ? 11.587 3.303 1.662 1.00 91.62 167 ARG A C 1
ATOM 1357 O O . ARG A 1 167 ? 11.954 2.684 2.651 1.00 91.62 167 ARG A O 1
ATOM 1364 N N . LYS A 1 168 ? 12.439 3.919 0.840 1.00 89.81 168 LYS A N 1
ATOM 1365 C CA . LYS A 1 168 ? 13.889 4.055 1.042 1.00 89.81 168 LYS A CA 1
ATOM 1366 C C . LYS A 1 168 ? 14.238 5.537 1.076 1.00 89.81 168 LYS A C 1
ATOM 1368 O O . LYS A 1 168 ? 14.004 6.243 0.096 1.00 89.81 168 LYS A O 1
ATOM 1373 N N . LYS A 1 169 ? 14.766 6.023 2.206 1.00 89.00 169 LYS A N 1
ATOM 1374 C CA . LYS A 1 169 ? 15.077 7.455 2.421 1.00 89.00 169 LYS A CA 1
ATOM 1375 C C . LYS A 1 169 ? 13.892 8.369 2.047 1.00 89.00 169 LYS A C 1
ATOM 1377 O O . LYS A 1 169 ? 14.038 9.330 1.298 1.00 89.00 169 LYS A O 1
ATOM 1382 N N . GLY A 1 170 ? 12.689 7.990 2.483 1.00 88.44 170 GLY A N 1
ATOM 1383 C CA . GLY A 1 170 ? 11.446 8.716 2.199 1.00 88.44 170 GLY A CA 1
ATOM 1384 C C . GLY A 1 170 ? 10.868 8.535 0.789 1.00 88.44 170 GLY A C 1
ATOM 1385 O O . GLY A 1 170 ? 9.747 8.980 0.554 1.00 88.44 170 GLY A O 1
ATOM 1386 N N . ARG A 1 171 ? 11.555 7.861 -0.143 1.00 92.44 171 ARG A N 1
ATOM 1387 C CA . ARG A 1 171 ? 11.064 7.619 -1.513 1.00 92.44 171 ARG A CA 1
ATOM 1388 C C . ARG A 1 171 ? 10.362 6.264 -1.625 1.00 92.44 171 ARG A C 1
ATOM 1390 O O . ARG A 1 171 ? 10.889 5.301 -1.076 1.00 92.44 171 ARG A O 1
ATOM 1397 N N . PRO A 1 172 ? 9.227 6.155 -2.340 1.00 93.62 172 PRO A N 1
ATOM 1398 C CA . PRO A 1 172 ? 8.525 4.885 -2.508 1.00 93.62 172 PRO A CA 1
ATOM 1399 C C . PRO A 1 172 ? 9.381 3.866 -3.265 1.00 93.62 172 PRO A C 1
ATOM 1401 O O . PRO A 1 172 ? 10.013 4.206 -4.265 1.00 93.62 172 PRO A O 1
ATOM 1404 N N . LEU A 1 173 ? 9.365 2.627 -2.783 1.00 95.38 173 LEU A N 1
ATOM 1405 C CA . LEU A 1 173 ? 9.957 1.459 -3.424 1.00 95.38 173 LEU A CA 1
ATOM 1406 C C . LEU A 1 173 ? 8.893 0.718 -4.224 1.00 95.38 173 LEU A C 1
ATOM 1408 O O . LEU A 1 173 ? 7.820 0.443 -3.692 1.00 95.38 173 LEU A O 1
ATOM 1412 N N . TYR A 1 174 ? 9.207 0.378 -5.469 1.00 96.19 174 TYR A N 1
ATOM 1413 C CA . TYR A 1 174 ? 8.336 -0.377 -6.359 1.00 96.19 174 TYR A CA 1
ATOM 1414 C C . TYR A 1 174 ? 8.901 -1.770 -6.593 1.00 96.19 174 TYR A C 1
ATOM 1416 O O . TYR A 1 174 ? 10.104 -1.934 -6.814 1.00 96.19 174 TYR A O 1
ATOM 1424 N N . HIS A 1 175 ? 8.017 -2.761 -6.578 1.00 95.94 175 HIS A N 1
ATOM 1425 C CA . HIS A 1 175 ? 8.348 -4.130 -6.941 1.00 95.94 175 HIS A CA 1
ATOM 1426 C C . HIS A 1 175 ? 7.155 -4.820 -7.589 1.00 95.94 175 HIS A C 1
ATOM 1428 O O . HIS A 1 175 ? 6.033 -4.313 -7.542 1.00 95.94 175 HIS A O 1
ATOM 1434 N N . VAL A 1 176 ? 7.418 -5.960 -8.219 1.00 95.69 176 VAL A N 1
ATOM 1435 C CA . VAL A 1 176 ? 6.394 -6.759 -8.886 1.00 95.69 176 VAL A CA 1
ATOM 1436 C C . VAL A 1 176 ? 5.437 -7.343 -7.848 1.00 95.69 176 VAL A C 1
ATOM 1438 O O . VAL A 1 176 ? 5.868 -7.766 -6.775 1.00 95.69 176 VAL A O 1
ATOM 1441 N N . VAL A 1 177 ? 4.138 -7.353 -8.153 1.00 92.50 177 VAL A N 1
ATOM 1442 C CA . VAL A 1 177 ? 3.097 -7.791 -7.203 1.00 92.50 177 VAL A CA 1
ATOM 1443 C C . VAL A 1 177 ? 3.315 -9.238 -6.747 1.00 92.50 177 VAL A C 1
ATOM 1445 O O . VAL A 1 177 ? 3.125 -9.546 -5.578 1.00 92.50 177 VAL A O 1
ATOM 1448 N N . GLU A 1 178 ? 3.801 -10.107 -7.635 1.00 90.88 178 GLU A N 1
ATOM 1449 C CA . GLU A 1 178 ? 4.139 -11.514 -7.347 1.00 90.88 178 GLU A CA 1
ATOM 1450 C C . GLU A 1 178 ? 5.280 -11.718 -6.327 1.00 90.88 178 GLU A C 1
ATOM 1452 O O . GLU A 1 178 ? 5.483 -12.835 -5.861 1.00 90.88 178 GLU A O 1
ATOM 1457 N N . LYS A 1 179 ? 6.057 -10.673 -6.009 1.00 89.31 179 LYS A N 1
ATOM 1458 C CA . LYS A 1 179 ? 7.168 -10.716 -5.040 1.00 89.31 179 LYS A CA 1
ATOM 1459 C C . LYS A 1 179 ? 6.840 -9.992 -3.736 1.00 89.31 179 LYS A C 1
ATOM 1461 O O . LYS A 1 179 ? 7.717 -9.832 -2.887 1.00 89.31 179 LYS A O 1
ATOM 1466 N N . LEU A 1 180 ? 5.607 -9.517 -3.592 1.00 86.12 180 LEU A N 1
ATOM 1467 C CA . LEU A 1 180 ? 5.128 -9.021 -2.314 1.00 86.12 180 LEU A CA 1
ATOM 1468 C C . LEU A 1 180 ? 5.055 -10.183 -1.301 1.00 86.12 180 LEU A C 1
ATOM 1470 O O . LEU A 1 180 ? 4.772 -11.308 -1.718 1.00 86.12 180 LEU A O 1
ATOM 1474 N N . PRO A 1 181 ? 5.370 -9.935 -0.017 1.00 80.81 181 PRO A N 1
ATOM 1475 C CA . PRO A 1 181 ? 5.388 -10.970 1.019 1.00 80.81 181 PRO A CA 1
ATOM 1476 C C . PRO A 1 181 ? 4.007 -11.534 1.368 1.00 80.81 181 PRO A C 1
ATOM 1478 O O . PRO A 1 181 ? 2.986 -10.868 1.075 1.00 80.81 181 PRO A O 1
#

Sequence (181 aa):
MTEVCSRDAVKEFVLRSLRLTPETLGKSKKDVPSVVRALGGLQYGGHKLELSSRFQDFKPEWFDYWYERYVLIEGHVLRGALRIVNVDEYPYYFKATRCVSRRRNYQRCPSSLGDNHLVALSFLRKHGPLTPSEFTRLFEAEHSGSGDGKRLLLDLYNHGEVARMGRKKGRPLYHVVEKLP

Foldseek 3Di:
DPPDQDPVNVVVVVCLLQQQDPVSAAEDLVCVQVNCVSNVFAAPPCRQVSNVNNHPDDDPVSVVVCLVVLQWFWALFDLRGTTIHGLVCRVVRLVVNLVNLCVDPQLNADPDDDDLLVVLQVVLAVPDFDFLVRSQVVVCVVPPPSDRRSVSQSNCRSNPQKGFSHDDPNTTTIHGSVPRD

Radius of gyration: 19.15 Å; chains: 1; bounding box: 63×23×51 Å

pLDDT: mean 91.35, std 8.44, range [43.97, 98.31]

Secondary structure (DSSP, 8-state):
------HHHHHHHHHHHTT-STTTSB-SGGGHHHHHHHTTSEETTTHHHHHHTTBSS--HHHHHHHHHTTSEEEEEETTTEEEEEEGGGHHHHHHHHHHHHTT-SSS---SS--HHHHHHHHHHHHH-SB-HHHHHHHHHHHSTTS--HHHHHHHHHHHTSEEEEEEETTEEEEEEGGG--